Protein AF-A0A4Q7FF65-F1 (afdb_monomer)

Sequence (73 aa):
MLLLTSFALGGEANAADWTCSAKNMITGNYDGGATAYIHLSPYDRGNNYPVTKKGKTVTGRTSNGTPFVCKSN

Radius of gyration: 14.19 Å; Cα contacts (8 Å, |Δi|>4): 129; chains: 1; bounding box: 25×47×30 Å

pLDDT: mean 81.51, std 19.16, range [36.81, 96.19]

Foldseek 3Di:
DDDPDDDDPDDPPPLDFKDKDWVQWPDKADVPDQWIWTDHPPDPGTDTFGWDDDPQKIWTADPVGIIMIMGGD

Solvent-accessible surface area (backbone atoms only — not comparable to full-atom values): 4461 Å² total; per-residue (Å²): 144,79,83,87,75,77,81,78,90,66,89,75,68,65,29,84,58,40,53,57,50,44,80,59,51,77,51,53,38,39,77,82,67,67,44,31,40,45,22,38,64,92,52,94,63,58,49,76,29,61,50,50,78,57,89,60,36,31,36,36,50,45,99,88,66,53,56,34,41,33,34,52,115

Structure (mmCIF, N/CA/C/O backbone):
data_AF-A0A4Q7FF65-F1
#
_entry.id   AF-A0A4Q7FF65-F1
#
loop_
_atom_site.group_PDB
_atom_site.id
_atom_site.type_symbol
_atom_site.label_atom_id
_atom_site.label_alt_id
_atom_site.label_comp_id
_atom_site.label_asym_id
_atom_site.label_entity_id
_atom_site.label_seq_id
_atom_site.pdbx_PDB_ins_code
_atom_site.Cartn_x
_atom_site.Cartn_y
_atom_site.Cartn_z
_atom_site.occupancy
_atom_site.B_iso_or_equiv
_atom_site.auth_seq_id
_atom_site.auth_comp_id
_atom_site.auth_asym_id
_atom_site.auth_atom_id
_at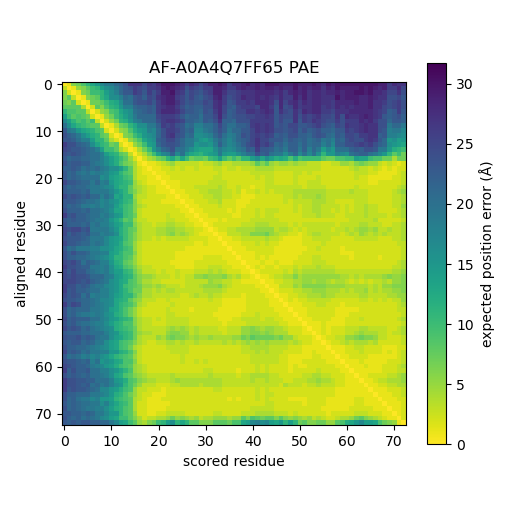om_site.pdbx_PDB_model_num
ATOM 1 N N . MET A 1 1 ? -5.067 40.774 -18.326 1.00 45.88 1 MET A N 1
ATOM 2 C CA . MET A 1 1 ? -4.380 40.092 -17.212 1.00 45.88 1 MET A CA 1
ATOM 3 C C . MET A 1 1 ? -5.371 39.159 -16.536 1.00 45.88 1 MET A C 1
ATOM 5 O O . MET A 1 1 ? -6.196 39.636 -15.778 1.00 45.88 1 MET A O 1
ATOM 9 N N . LEU A 1 2 ? -5.337 37.874 -16.890 1.00 41.34 2 LEU A N 1
ATOM 10 C CA . LEU A 1 2 ? -5.479 36.725 -15.986 1.00 41.34 2 LEU A CA 1
ATOM 11 C C . LEU A 1 2 ? -5.155 35.480 -16.830 1.00 41.34 2 LEU A C 1
ATOM 13 O O . LEU A 1 2 ? -5.816 35.230 -17.835 1.00 41.34 2 LEU A O 1
ATOM 17 N N . LEU A 1 3 ? -4.062 34.789 -16.498 1.00 40.56 3 LEU A N 1
ATOM 18 C CA . LEU A 1 3 ? -3.610 33.592 -17.206 1.00 40.56 3 LEU A CA 1
ATOM 19 C C . LEU A 1 3 ? -4.613 32.451 -16.993 1.00 40.56 3 LEU A C 1
ATOM 21 O O . LEU A 1 3 ? -4.953 32.145 -15.852 1.00 40.56 3 LEU A O 1
ATOM 25 N N . LEU A 1 4 ? -5.017 31.783 -18.078 1.00 44.12 4 LEU A N 1
ATOM 26 C CA . LEU A 1 4 ? -5.588 30.442 -17.999 1.00 44.12 4 LEU A CA 1
ATOM 27 C C . LEU A 1 4 ? -4.481 29.485 -17.546 1.00 44.12 4 LEU A C 1
ATOM 29 O O . LEU A 1 4 ? -3.643 29.065 -18.342 1.00 44.12 4 LEU A O 1
ATOM 33 N N . THR A 1 5 ? -4.447 29.165 -16.257 1.00 57.53 5 THR A N 1
ATOM 34 C CA . THR A 1 5 ? -3.635 28.064 -15.740 1.00 57.53 5 THR A CA 1
ATOM 35 C C . THR A 1 5 ? -4.266 26.745 -16.164 1.00 57.53 5 THR A C 1
ATOM 37 O O . THR A 1 5 ? -5.351 26.382 -15.715 1.00 57.53 5 THR A O 1
ATOM 40 N N . SER A 1 6 ? -3.570 26.064 -17.068 1.00 49.81 6 SER A N 1
ATOM 41 C CA . SER A 1 6 ? -3.835 24.724 -17.572 1.00 49.81 6 SER A CA 1
ATOM 42 C C . SER A 1 6 ? -4.190 23.752 -16.442 1.00 49.81 6 SER A C 1
ATOM 44 O O . SER A 1 6 ? -3.392 23.537 -15.530 1.00 49.81 6 SER A O 1
ATOM 46 N N . PHE A 1 7 ? -5.377 23.145 -16.522 1.00 49.97 7 PHE A N 1
ATOM 47 C CA . PHE A 1 7 ? -5.750 21.998 -15.699 1.00 49.97 7 PHE A CA 1
ATOM 48 C C . PHE A 1 7 ? -4.796 20.845 -16.017 1.00 49.97 7 PHE A C 1
ATOM 50 O O . PHE A 1 7 ? -4.732 20.3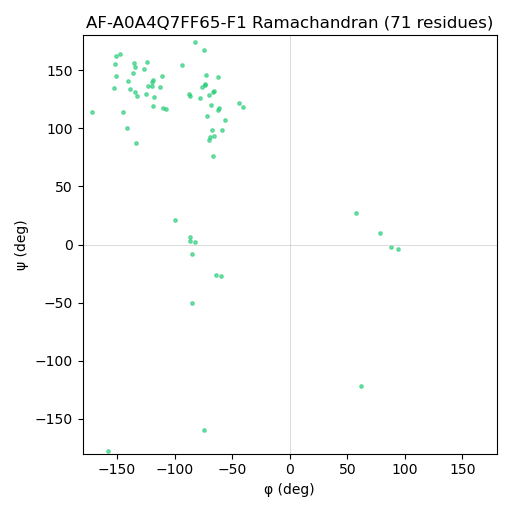67 -17.152 1.00 49.97 7 PHE A O 1
ATOM 57 N N . ALA A 1 8 ? -4.016 20.438 -15.019 1.00 47.22 8 ALA A N 1
ATOM 58 C CA . ALA A 1 8 ? -3.133 19.293 -15.117 1.00 47.22 8 ALA A CA 1
ATOM 59 C C . ALA A 1 8 ? -3.962 18.027 -15.375 1.00 47.22 8 ALA A C 1
ATOM 61 O O . ALA A 1 8 ? -4.788 17.622 -14.560 1.00 47.22 8 ALA A O 1
ATOM 62 N N . LEU A 1 9 ? -3.715 17.403 -16.526 1.00 50.91 9 LEU A N 1
ATOM 63 C CA . LEU A 1 9 ? -4.079 16.025 -16.824 1.00 50.91 9 LEU A CA 1
ATOM 64 C C . LEU A 1 9 ? -3.274 15.103 -15.899 1.00 50.91 9 LEU A C 1
ATOM 66 O O . LEU A 1 9 ? -2.142 14.735 -16.199 1.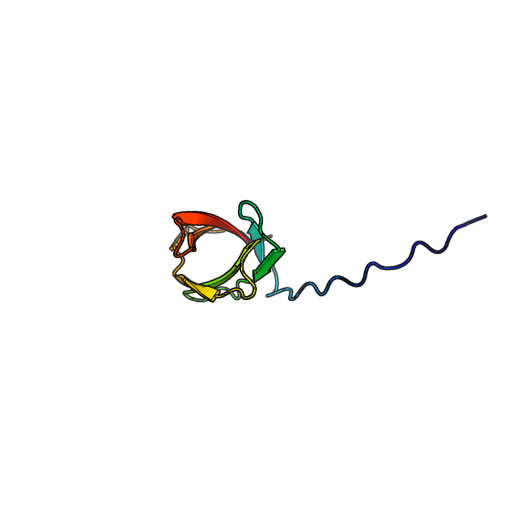00 50.91 9 LEU A O 1
ATOM 70 N N . GLY A 1 10 ? -3.861 14.743 -14.765 1.00 39.44 10 GLY A N 1
ATOM 71 C CA . GLY A 1 10 ? -3.406 13.659 -13.907 1.00 39.44 10 GLY A CA 1
ATOM 72 C C . GLY A 1 10 ? -4.646 12.955 -13.397 1.00 39.44 10 GLY A C 1
ATOM 73 O O . GLY A 1 10 ? -5.324 13.485 -12.529 1.00 39.44 10 GLY A O 1
ATOM 74 N N . GLY A 1 11 ? -4.997 11.821 -14.005 1.00 36.81 11 GLY A N 1
ATOM 75 C CA . GLY A 1 11 ? -6.184 11.056 -13.646 1.00 36.81 11 GLY A CA 1
ATOM 76 C C . GLY A 1 11 ? -6.132 10.635 -12.184 1.00 36.81 11 GLY A C 1
ATOM 77 O O . GLY A 1 11 ? -5.493 9.644 -11.837 1.00 36.81 11 GLY A O 1
ATOM 78 N N . GLU A 1 12 ? -6.823 11.384 -11.338 1.00 44.16 12 GLU A N 1
ATOM 79 C CA . GLU A 1 12 ? -7.211 10.938 -10.017 1.00 44.16 12 GLU A CA 1
ATOM 80 C C . GLU A 1 12 ? -8.271 9.857 -10.236 1.00 44.16 12 GLU A C 1
ATOM 82 O O . GLU A 1 12 ? -9.463 10.130 -10.392 1.00 44.16 12 GLU A O 1
ATOM 87 N N . ALA A 1 13 ? -7.837 8.599 -10.306 1.00 41.31 13 ALA A N 1
ATOM 88 C CA . ALA A 1 13 ? -8.728 7.485 -10.028 1.00 41.31 13 ALA A CA 1
ATOM 89 C C . ALA A 1 13 ? -9.085 7.584 -8.538 1.00 41.31 13 ALA A C 1
ATOM 91 O O . ALA A 1 13 ? -8.499 6.913 -7.699 1.00 41.31 13 ALA A O 1
ATOM 92 N N . ASN A 1 14 ? -9.980 8.518 -8.213 1.00 44.28 14 ASN A N 1
ATOM 93 C CA . ASN A 1 14 ? -10.547 8.708 -6.894 1.00 44.28 14 ASN A CA 1
ATOM 94 C C . ASN A 1 14 ? -11.470 7.517 -6.636 1.00 44.28 14 ASN A C 1
ATOM 96 O O . ASN A 1 14 ? -12.662 7.563 -6.944 1.00 44.28 14 ASN A O 1
ATOM 100 N N . ALA A 1 15 ? -10.940 6.438 -6.063 1.00 52.31 15 ALA A N 1
ATOM 101 C CA . ALA A 1 15 ? -11.766 5.670 -5.150 1.00 52.31 15 ALA A CA 1
ATOM 102 C C . ALA A 1 15 ? -12.230 6.645 -4.064 1.00 52.31 15 ALA A C 1
ATOM 104 O O . ALA A 1 15 ? -11.415 7.134 -3.280 1.00 52.31 15 ALA A O 1
ATOM 105 N N . ALA A 1 16 ? -13.512 7.003 -4.132 1.00 57.22 16 ALA A N 1
ATOM 106 C CA . ALA A 1 16 ? -14.132 8.060 -3.350 1.00 57.22 16 ALA A CA 1
ATOM 107 C C . ALA A 1 16 ? -13.614 8.056 -1.899 1.00 57.22 16 ALA A C 1
ATOM 109 O O . ALA A 1 16 ? -13.728 7.063 -1.180 1.00 57.22 16 ALA A O 1
ATOM 110 N N . ASP A 1 17 ? -12.980 9.169 -1.529 1.00 76.94 17 ASP A N 1
ATOM 111 C CA . ASP A 1 17 ? -12.498 9.520 -0.193 1.00 76.94 17 ASP A CA 1
ATOM 112 C C . ASP A 1 17 ? -11.195 8.890 0.325 1.00 76.94 17 ASP A C 1
ATOM 114 O O . ASP A 1 17 ? -10.895 9.125 1.489 1.00 76.94 17 ASP A O 1
ATOM 118 N N . TRP A 1 18 ? -10.369 8.171 -0.453 1.00 84.44 18 TRP A N 1
ATOM 119 C CA . TRP A 1 18 ? -9.083 7.641 0.057 1.00 84.44 18 TRP A CA 1
ATOM 120 C C . TRP A 1 18 ? -7.836 8.170 -0.662 1.00 84.44 18 TRP A C 1
ATOM 122 O O . TRP A 1 18 ? -7.665 7.994 -1.863 1.00 84.44 18 TRP A O 1
ATOM 132 N N . THR A 1 19 ? -6.882 8.699 0.110 1.00 89.75 19 THR A N 1
ATOM 133 C CA . THR A 1 19 ? -5.574 9.158 -0.384 1.00 89.75 19 THR A CA 1
ATOM 134 C C . THR A 1 19 ? -4.467 8.208 0.053 1.00 89.75 19 THR A C 1
ATOM 136 O O . THR A 1 19 ? -4.194 8.075 1.250 1.00 89.75 19 THR A O 1
ATOM 139 N N . CYS A 1 20 ? -3.799 7.567 -0.909 1.00 90.31 20 CYS A N 1
ATOM 140 C CA . CYS A 1 20 ? -2.656 6.682 -0.671 1.00 90.31 20 CYS A CA 1
ATOM 141 C C . CYS A 1 20 ? -1.308 7.413 -0.776 1.00 90.31 20 CYS A C 1
ATOM 143 O O . CYS A 1 20 ? -1.169 8.435 -1.442 1.00 90.31 20 CYS A O 1
ATOM 145 N N . SER A 1 21 ? -0.285 6.900 -0.096 1.00 91.44 21 SER A N 1
ATOM 146 C CA . SER A 1 21 ? 1.075 7.441 -0.098 1.00 91.44 21 SER A CA 1
ATOM 147 C C . SER A 1 21 ? 2.098 6.339 0.171 1.00 91.44 21 SER A C 1
ATOM 149 O O . SER A 1 21 ? 1.939 5.542 1.099 1.00 91.44 21 SER A O 1
ATOM 151 N N . ALA A 1 22 ? 3.176 6.315 -0.613 1.00 93.50 22 ALA A N 1
ATOM 152 C CA . ALA A 1 22 ? 4.324 5.427 -0.436 1.00 93.50 22 ALA A CA 1
ATOM 153 C C . ALA A 1 22 ? 5.599 6.097 -0.974 1.00 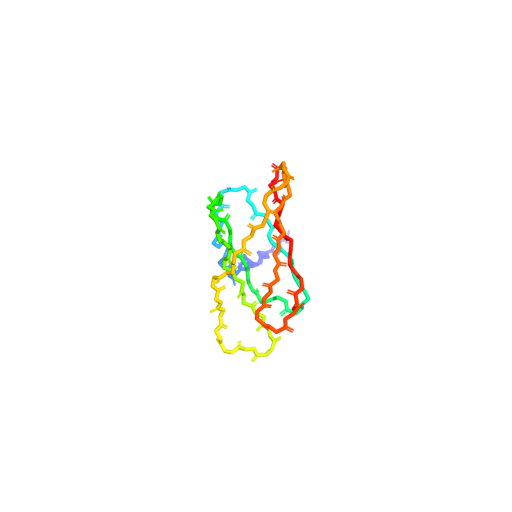93.50 22 ALA A C 1
ATOM 155 O O . ALA A 1 22 ? 5.532 7.047 -1.759 1.00 93.50 22 ALA A O 1
ATOM 156 N N . LYS A 1 23 ? 6.777 5.600 -0.583 1.00 91.75 23 LYS A N 1
ATOM 157 C CA . LYS A 1 23 ? 8.044 6.099 -1.141 1.00 91.75 23 LYS A CA 1
ATOM 158 C C . LYS A 1 23 ? 8.128 5.755 -2.632 1.00 91.75 23 LYS A C 1
ATOM 160 O O . LYS A 1 23 ? 7.915 4.603 -2.994 1.00 91.75 23 LYS A O 1
ATOM 165 N N . ASN A 1 24 ? 8.487 6.735 -3.466 1.00 91.88 24 ASN A N 1
ATOM 166 C CA . ASN A 1 24 ? 8.572 6.603 -4.929 1.00 91.88 24 ASN A CA 1
ATOM 167 C C . ASN A 1 24 ? 7.254 6.151 -5.587 1.00 91.88 24 ASN A C 1
ATOM 169 O O . ASN A 1 24 ? 7.278 5.501 -6.631 1.00 91.88 24 ASN A O 1
ATOM 173 N N . MET A 1 25 ? 6.106 6.451 -4.974 1.00 89.75 25 MET A N 1
ATOM 174 C CA . MET A 1 25 ? 4.807 6.103 -5.542 1.00 89.75 25 MET A CA 1
ATOM 175 C C . MET A 1 25 ? 4.512 6.960 -6.770 1.00 89.75 25 MET A C 1
ATOM 177 O O . MET A 1 25 ? 4.601 8.182 -6.709 1.00 89.75 25 MET A O 1
ATOM 181 N N . ILE A 1 26 ? 4.147 6.302 -7.865 1.00 92.31 26 ILE A N 1
ATOM 182 C CA . ILE A 1 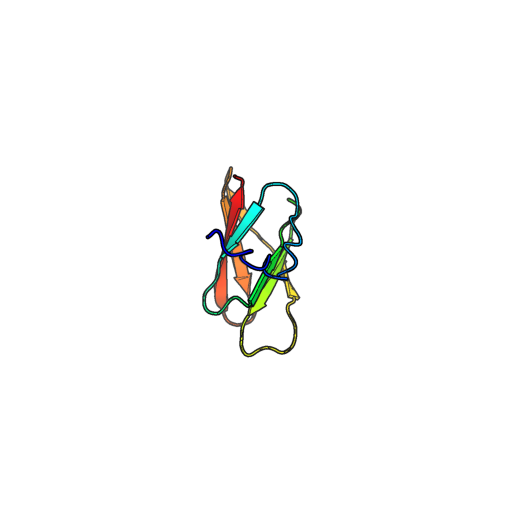26 ? 3.637 6.952 -9.073 1.00 92.31 26 ILE A CA 1
ATOM 183 C C . ILE A 1 26 ? 2.134 7.169 -8.907 1.00 92.31 26 ILE A C 1
ATOM 185 O O . ILE A 1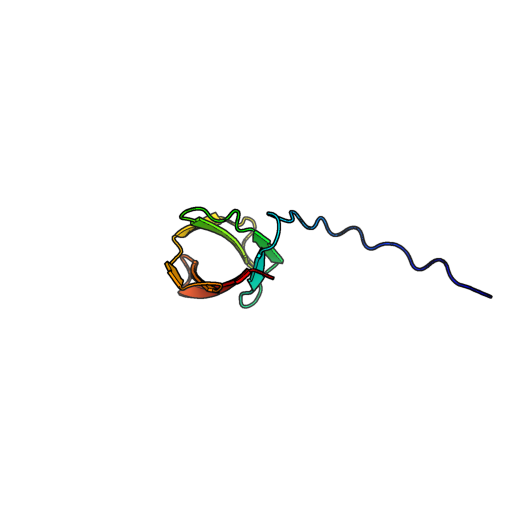 26 ? 1.636 8.274 -9.082 1.00 92.31 26 ILE A O 1
ATOM 189 N N . THR A 1 27 ? 1.414 6.110 -8.534 1.00 90.31 27 THR A N 1
ATOM 190 C CA . THR A 1 27 ? -0.025 6.158 -8.270 1.00 90.31 27 THR A CA 1
ATOM 191 C C . THR A 1 27 ? -0.421 5.086 -7.258 1.00 90.31 27 THR A C 1
ATOM 193 O O . THR A 1 27 ? 0.263 4.069 -7.100 1.00 90.31 27 THR A O 1
ATOM 196 N N . GLY A 1 28 ? -1.524 5.318 -6.558 1.00 90.50 28 GLY A N 1
ATOM 197 C CA . GLY A 1 28 ? -2.123 4.360 -5.647 1.00 90.50 28 GLY A CA 1
ATOM 198 C C . GLY A 1 28 ? -3.624 4.581 -5.570 1.00 90.50 28 GLY A C 1
ATOM 199 O O . GLY A 1 28 ? -4.080 5.717 -5.649 1.00 90.50 28 GLY A O 1
ATOM 200 N N . ASN A 1 29 ? -4.378 3.497 -5.426 1.00 90.62 29 ASN A N 1
ATOM 201 C CA . ASN A 1 29 ? -5.830 3.531 -5.339 1.00 90.62 29 ASN A CA 1
ATOM 202 C C . ASN A 1 29 ? -6.321 2.523 -4.301 1.00 90.62 29 ASN A C 1
ATOM 204 O O . ASN A 1 29 ? -5.804 1.407 -4.213 1.00 90.62 29 ASN A O 1
ATOM 208 N N . TYR A 1 30 ? -7.333 2.909 -3.534 1.00 89.88 30 TYR A N 1
ATOM 209 C CA . TYR A 1 30 ? -7.928 2.045 -2.528 1.00 89.88 30 TYR A CA 1
ATOM 210 C C . TYR A 1 30 ? -9.430 2.290 -2.417 1.00 89.88 30 TYR A C 1
ATOM 212 O O . TYR A 1 30 ? -9.859 3.345 -1.969 1.00 89.88 30 TYR A O 1
ATOM 220 N N . ASP A 1 31 ? -10.217 1.285 -2.787 1.00 88.06 31 ASP A N 1
ATOM 221 C CA . ASP A 1 31 ? -11.685 1.311 -2.838 1.00 88.06 31 ASP A CA 1
ATOM 222 C C . ASP A 1 31 ? -12.382 0.951 -1.515 1.00 88.06 31 ASP A C 1
ATOM 224 O O . ASP A 1 31 ? -13.607 0.900 -1.452 1.00 88.06 31 ASP A O 1
ATOM 228 N N . GLY A 1 32 ? -11.627 0.718 -0.436 1.00 86.81 32 GLY A N 1
ATOM 229 C CA . GLY A 1 32 ? -12.194 0.296 0.848 1.00 86.81 32 GLY A CA 1
ATOM 230 C C . GLY A 1 32 ? -12.220 -1.220 1.069 1.00 86.81 32 GLY A C 1
ATOM 231 O O . GLY A 1 32 ? -12.608 -1.645 2.162 1.00 86.81 32 GLY A O 1
ATOM 232 N N . GLY A 1 33 ? -11.804 -2.010 0.074 1.00 89.06 33 GLY A N 1
ATOM 233 C CA . GLY A 1 33 ? -11.717 -3.467 0.130 1.00 89.06 33 GLY A CA 1
ATOM 234 C C . GLY A 1 33 ? -10.544 -4.028 0.947 1.00 89.06 33 GLY A C 1
ATOM 235 O O . GLY A 1 33 ? -9.959 -3.378 1.810 1.00 89.06 33 GLY A O 1
ATOM 236 N N . ALA A 1 34 ? -10.191 -5.290 0.686 1.00 92.44 34 ALA A N 1
ATOM 237 C CA . ALA A 1 34 ? -9.105 -5.990 1.387 1.00 92.44 34 ALA A CA 1
ATOM 238 C C . ALA A 1 34 ? -7.706 -5.726 0.793 1.00 92.44 34 ALA A C 1
ATOM 240 O O . ALA A 1 34 ? -6.693 -6.129 1.372 1.00 92.44 34 ALA A O 1
ATOM 241 N N . THR A 1 35 ? -7.640 -5.057 -0.359 1.00 94.44 35 THR A N 1
ATOM 242 C CA . THR A 1 35 ? -6.402 -4.760 -1.084 1.00 94.44 35 THR A CA 1
ATOM 243 C C . THR A 1 35 ? -6.370 -3.315 -1.556 1.00 94.44 35 THR A C 1
ATOM 245 O O . THR A 1 35 ? -7.416 -2.740 -1.828 1.00 94.44 35 THR A O 1
ATOM 248 N N . ALA A 1 36 ? -5.172 -2.756 -1.710 1.00 93.81 36 ALA A N 1
ATOM 249 C CA . ALA A 1 36 ? -4.944 -1.475 -2.374 1.00 93.81 36 ALA A CA 1
ATOM 250 C C . ALA A 1 36 ? -4.031 -1.667 -3.587 1.00 93.81 36 ALA A C 1
ATOM 252 O O . ALA A 1 36 ? -3.039 -2.400 -3.512 1.00 93.81 36 ALA A O 1
ATOM 253 N N . TYR A 1 37 ? -4.338 -0.976 -4.679 1.00 94.31 37 TYR A N 1
ATOM 254 C CA . TYR A 1 37 ? -3.461 -0.891 -5.838 1.00 94.31 37 TYR A CA 1
ATOM 255 C C . TYR A 1 37 ? -2.333 0.099 -5.551 1.00 94.31 37 TYR A C 1
ATOM 257 O O . TYR A 1 37 ? -2.602 1.247 -5.203 1.00 94.31 37 TYR A O 1
ATOM 265 N N . ILE A 1 38 ? -1.078 -0.319 -5.721 1.00 95.19 38 ILE A N 1
ATOM 266 C CA . ILE A 1 38 ? 0.102 0.535 -5.541 1.00 95.19 38 ILE A CA 1
ATOM 267 C C . ILE A 1 38 ? 1.053 0.353 -6.725 1.00 95.19 38 ILE A C 1
ATOM 269 O O . ILE A 1 38 ? 1.469 -0.765 -7.043 1.00 95.19 38 ILE A O 1
ATOM 273 N N . HIS A 1 39 ? 1.451 1.464 -7.343 1.00 94.31 39 HIS A N 1
ATOM 274 C CA . HIS A 1 39 ? 2.459 1.520 -8.398 1.00 94.31 39 HIS A CA 1
ATOM 275 C C . HIS A 1 39 ? 3.639 2.377 -7.947 1.00 94.31 39 HIS A C 1
ATOM 277 O O . HIS A 1 39 ? 3.484 3.563 -7.654 1.00 94.31 39 HIS A O 1
ATOM 283 N N . LEU A 1 40 ? 4.823 1.769 -7.876 1.00 92.56 40 LEU A N 1
ATOM 284 C CA . LEU A 1 40 ? 6.061 2.429 -7.465 1.00 92.56 40 LEU A CA 1
ATOM 285 C C . LEU A 1 40 ? 7.018 2.560 -8.652 1.00 92.56 40 LEU A C 1
ATOM 287 O O . LEU A 1 40 ? 7.139 1.637 -9.452 1.00 92.56 40 LEU A O 1
ATOM 291 N N . SER A 1 41 ? 7.775 3.650 -8.705 1.00 90.12 41 SER A N 1
ATOM 292 C CA . SER A 1 41 ? 8.982 3.742 -9.528 1.00 90.12 41 SER A CA 1
ATOM 293 C C . SER A 1 41 ? 10.107 2.908 -8.891 1.00 90.12 41 SER A C 1
ATOM 295 O O . SER A 1 41 ? 10.259 2.950 -7.661 1.00 90.12 41 SER A O 1
ATOM 297 N N . PRO A 1 42 ? 10.898 2.141 -9.668 1.00 91.12 42 PRO A N 1
ATOM 298 C CA . PRO A 1 42 ? 10.997 2.124 -11.135 1.00 91.12 42 PRO A CA 1
ATOM 299 C C . PRO A 1 42 ? 10.213 0.987 -11.820 1.00 91.12 42 PRO A C 1
ATOM 301 O O . PRO A 1 42 ? 10.560 0.588 -12.925 1.00 91.12 42 PRO A O 1
ATOM 304 N N . TYR A 1 43 ? 9.208 0.399 -11.170 1.00 88.81 43 TYR A N 1
ATOM 305 C CA . TYR A 1 43 ? 8.496 -0.741 -11.749 1.00 88.81 43 TYR A CA 1
ATOM 306 C C . TYR A 1 43 ? 7.574 -0.287 -12.881 1.00 88.81 43 TYR A C 1
ATOM 308 O O . TYR A 1 43 ? 6.844 0.690 -12.734 1.00 88.81 43 TYR A O 1
ATOM 316 N N . ASP A 1 44 ? 7.542 -1.033 -13.985 1.00 89.81 44 ASP A N 1
ATOM 317 C CA . ASP A 1 44 ? 6.693 -0.706 -15.141 1.00 89.81 44 ASP A CA 1
ATOM 318 C C . ASP A 1 44 ? 5.192 -0.772 -14.827 1.00 89.81 44 ASP A C 1
ATOM 320 O O . ASP A 1 44 ? 4.380 -0.119 -15.479 1.00 89.81 44 ASP A O 1
ATOM 324 N N . ARG A 1 45 ? 4.802 -1.579 -13.831 1.00 88.94 45 ARG A N 1
ATOM 325 C CA . ARG A 1 45 ? 3.402 -1.821 -13.459 1.00 88.94 45 ARG A CA 1
ATOM 326 C C . ARG A 1 45 ? 3.218 -1.787 -11.946 1.00 88.94 45 ARG A C 1
ATOM 328 O O . ARG A 1 45 ? 4.105 -2.193 -11.194 1.00 88.94 45 ARG A O 1
ATOM 335 N N . GLY A 1 46 ? 2.044 -1.339 -11.506 1.00 91.06 46 GLY A N 1
ATOM 336 C CA . GLY A 1 46 ? 1.593 -1.515 -10.129 1.00 91.06 46 GLY A CA 1
ATOM 337 C C . GLY A 1 46 ? 0.973 -2.886 -9.887 1.00 91.06 46 GLY A C 1
ATOM 338 O O . GLY A 1 46 ? 0.796 -3.684 -10.808 1.00 91.06 46 GLY A O 1
ATOM 339 N N . ASN A 1 47 ? 0.648 -3.162 -8.628 1.00 95.25 47 ASN A N 1
ATOM 340 C CA . ASN A 1 47 ? -0.034 -4.390 -8.232 1.00 95.25 47 ASN A CA 1
ATOM 341 C C . ASN A 1 47 ? -0.961 -4.140 -7.035 1.00 95.25 47 ASN A C 1
ATOM 343 O O . ASN A 1 47 ? -0.838 -3.124 -6.350 1.00 95.25 47 ASN A O 1
ATOM 347 N N . ASN A 1 48 ? -1.876 -5.074 -6.786 1.00 94.75 48 ASN A N 1
ATOM 348 C CA . ASN A 1 48 ? -2.748 -5.063 -5.620 1.00 94.75 48 ASN A CA 1
ATOM 349 C C . ASN A 1 48 ? -2.055 -5.748 -4.445 1.00 94.75 48 ASN A C 1
ATOM 351 O O . ASN A 1 48 ? -1.592 -6.883 -4.556 1.00 94.75 48 ASN A O 1
ATOM 355 N N . TYR A 1 49 ? -2.009 -5.059 -3.311 1.00 94.81 49 TYR A N 1
ATOM 356 C CA . TYR A 1 49 ? -1.380 -5.550 -2.093 1.00 94.81 49 TYR A CA 1
ATOM 357 C C . TYR A 1 49 ? -2.403 -5.650 -0.967 1.00 94.81 49 TYR A C 1
ATOM 359 O O . TYR A 1 49 ? -3.253 -4.763 -0.850 1.00 94.81 49 TYR A O 1
ATOM 367 N N . PRO A 1 50 ? -2.326 -6.694 -0.124 1.00 95.94 50 PRO A N 1
ATOM 368 C CA . PRO A 1 50 ? -3.190 -6.812 1.039 1.00 95.94 50 PRO A CA 1
ATOM 369 C C . PRO A 1 50 ? -2.940 -5.651 1.997 1.00 95.94 50 PRO A C 1
ATOM 371 O O . PRO A 1 50 ? -1.805 -5.195 2.177 1.00 95.94 50 PRO A O 1
ATOM 374 N N . VAL A 1 51 ? -4.012 -5.189 2.629 1.00 95.88 51 VAL A N 1
ATOM 375 C CA . VAL A 1 51 ? -3.953 -4.076 3.570 1.00 95.88 51 VAL A CA 1
ATOM 376 C C . VAL A 1 51 ? -4.511 -4.444 4.932 1.00 95.88 51 VAL A C 1
ATOM 378 O O . VAL A 1 51 ? -5.323 -5.349 5.093 1.00 95.88 51 VAL A O 1
ATOM 381 N N . THR A 1 52 ? -4.074 -3.703 5.940 1.00 95.94 52 THR A N 1
ATOM 382 C CA . THR A 1 52 ? -4.619 -3.729 7.291 1.00 95.94 52 THR A CA 1
ATOM 383 C C . THR A 1 52 ? -5.340 -2.414 7.543 1.00 95.94 52 THR A C 1
ATOM 385 O O . THR A 1 52 ? -4.722 -1.348 7.549 1.00 95.94 52 THR A O 1
ATOM 388 N N . LYS A 1 53 ? -6.651 -2.482 7.777 1.00 91.50 53 LYS A N 1
ATOM 389 C CA . LYS A 1 53 ? -7.475 -1.317 8.113 1.00 91.50 53 LYS A CA 1
ATOM 390 C C . LYS A 1 53 ? -7.467 -1.070 9.621 1.00 91.50 53 LYS A C 1
ATOM 392 O O . LYS A 1 53 ? -7.730 -1.972 10.411 1.00 91.50 53 LYS A O 1
ATOM 397 N N . LYS A 1 54 ? -7.188 0.170 10.01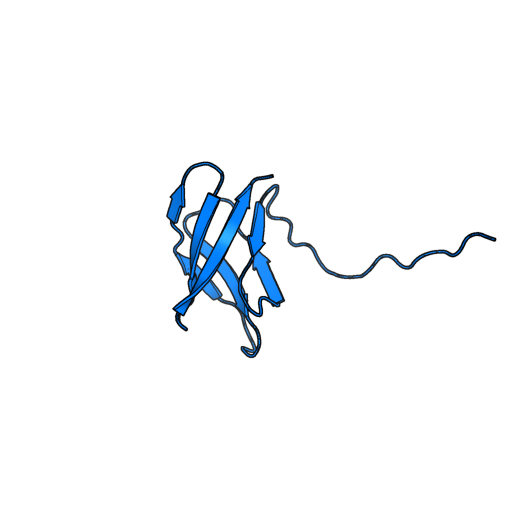6 1.00 90.75 54 LYS A N 1
ATOM 398 C CA . LYS A 1 54 ? -7.223 0.676 11.394 1.00 90.75 54 LYS A CA 1
ATOM 399 C C . LYS A 1 54 ? -7.962 2.014 11.410 1.00 90.75 54 LYS A C 1
ATOM 401 O O . LYS A 1 54 ? -7.369 3.083 11.266 1.00 90.75 54 LYS A O 1
ATOM 406 N N . GLY A 1 55 ? -9.286 1.946 11.547 1.00 88.31 55 GLY A N 1
ATOM 407 C CA . GLY A 1 55 ? -10.155 3.122 11.480 1.00 88.31 55 GLY A CA 1
ATOM 408 C C . GLY A 1 55 ? -10.070 3.813 10.115 1.00 88.31 55 GLY A C 1
ATOM 409 O O . GLY A 1 55 ? -10.311 3.183 9.086 1.00 88.31 55 GLY A O 1
ATOM 410 N N . LYS A 1 56 ? -9.697 5.099 10.122 1.00 89.56 56 LYS A N 1
ATOM 411 C CA . LYS A 1 56 ? -9.510 5.948 8.929 1.00 89.56 56 LYS A CA 1
ATOM 412 C C . LYS A 1 56 ? -8.147 5.790 8.246 1.00 89.56 56 LYS A C 1
ATOM 414 O O . LYS A 1 56 ? -7.828 6.517 7.313 1.00 89.56 56 LYS A O 1
ATOM 419 N N . THR A 1 57 ? -7.301 4.890 8.743 1.00 91.94 57 THR A N 1
ATOM 420 C CA . THR A 1 57 ? -5.976 4.623 8.178 1.00 91.94 57 THR A CA 1
ATOM 421 C C . THR A 1 57 ? -5.891 3.174 7.738 1.00 91.94 57 THR A C 1
ATOM 423 O O . THR A 1 57 ? -6.308 2.263 8.446 1.00 91.94 57 THR A O 1
ATOM 426 N N . VAL A 1 58 ? -5.326 2.960 6.566 1.00 93.56 58 VAL A N 1
ATOM 427 C CA . VAL A 1 58 ? -5.117 1.663 5.944 1.00 93.56 58 VAL A CA 1
ATOM 428 C C . VAL A 1 58 ? -3.641 1.569 5.625 1.00 93.56 58 VAL A C 1
ATOM 430 O O . VAL A 1 58 ? -3.067 2.497 5.068 1.00 93.56 58 VAL A O 1
ATOM 433 N N . THR A 1 59 ? -2.993 0.485 6.020 1.00 95.69 59 THR A N 1
ATOM 434 C CA . THR A 1 59 ? -1.559 0.307 5.791 1.00 95.69 59 THR A CA 1
ATOM 435 C C . THR A 1 59 ? -1.292 -1.005 5.092 1.00 95.69 59 THR A C 1
ATOM 437 O O . THR A 1 59 ? -2.023 -1.977 5.261 1.00 95.69 59 THR A O 1
ATOM 440 N N . GLY A 1 60 ? -0.220 -1.051 4.320 1.00 95.88 60 GLY A N 1
ATOM 441 C CA . GLY A 1 60 ? 0.236 -2.279 3.697 1.00 95.88 60 GLY A CA 1
ATOM 442 C C . GLY A 1 60 ? 1.709 -2.200 3.348 1.00 95.88 60 GLY A C 1
ATOM 443 O O . GLY A 1 60 ? 2.404 -1.224 3.653 1.00 95.88 60 GLY A O 1
ATOM 444 N N . ARG A 1 61 ? 2.197 -3.267 2.726 1.00 96.19 61 ARG A N 1
ATOM 445 C CA . ARG A 1 61 ? 3.574 -3.372 2.261 1.00 96.19 61 ARG A CA 1
ATOM 446 C C . ARG A 1 61 ? 3.578 -4.031 0.891 1.00 96.19 61 ARG A C 1
ATOM 448 O O . ARG A 1 61 ? 2.895 -5.028 0.682 1.00 96.19 61 ARG A O 1
ATOM 455 N N . THR A 1 62 ? 4.327 -3.454 -0.036 1.00 93.81 62 THR A N 1
ATOM 456 C CA . THR A 1 62 ? 4.521 -4.018 -1.373 1.00 93.81 62 THR A CA 1
ATOM 457 C C . THR A 1 62 ? 5.466 -5.224 -1.330 1.00 93.81 62 THR A C 1
ATOM 459 O O . THR A 1 62 ? 6.180 -5.434 -0.346 1.00 93.81 62 THR A O 1
ATOM 462 N N . SER A 1 63 ? 5.545 -5.997 -2.419 1.00 90.56 63 SER A N 1
ATOM 463 C CA . SER A 1 63 ? 6.428 -7.176 -2.503 1.00 90.56 63 SER A CA 1
ATOM 464 C C . SER A 1 63 ? 7.912 -6.849 -2.303 1.00 90.56 63 SER A C 1
ATOM 466 O O . SER A 1 63 ? 8.665 -7.696 -1.840 1.00 90.56 63 SER A O 1
ATOM 468 N N . ASN A 1 64 ? 8.339 -5.620 -2.616 1.00 89.69 64 ASN A N 1
ATOM 469 C CA . ASN A 1 64 ? 9.716 -5.161 -2.396 1.00 89.69 64 ASN A CA 1
ATOM 470 C C . ASN A 1 64 ? 9.961 -4.594 -0.982 1.00 89.69 64 ASN A C 1
ATOM 472 O O . ASN A 1 64 ? 11.016 -4.023 -0.721 1.00 89.69 64 ASN A O 1
ATOM 476 N N . GLY A 1 65 ? 8.983 -4.697 -0.080 1.00 93.06 65 GLY A N 1
ATOM 477 C CA . GLY A 1 65 ? 9.106 -4.250 1.304 1.00 93.06 65 GLY A CA 1
ATOM 478 C C . GLY A 1 65 ? 8.752 -2.781 1.558 1.00 93.06 65 GLY A C 1
ATOM 479 O O . GLY A 1 65 ? 8.756 -2.362 2.721 1.00 93.06 65 GLY A O 1
ATOM 480 N N . THR A 1 66 ? 8.402 -2.009 0.524 1.00 93.69 66 THR A N 1
ATOM 481 C CA . THR A 1 66 ? 8.036 -0.592 0.671 1.00 93.69 66 THR A CA 1
ATOM 482 C C . THR A 1 66 ? 6.700 -0.468 1.410 1.00 93.69 66 THR A C 1
ATOM 484 O O . THR A 1 66 ? 5.690 -1.005 0.948 1.00 93.69 66 THR A O 1
ATOM 487 N N . PRO A 1 67 ? 6.657 0.213 2.568 1.00 95.88 67 PRO A N 1
ATOM 488 C CA . PRO A 1 67 ? 5.404 0.465 3.258 1.00 95.88 67 PRO A CA 1
ATOM 489 C C . PRO A 1 67 ? 4.593 1.530 2.515 1.00 95.88 67 PRO A C 1
ATOM 491 O O . PRO A 1 67 ? 5.150 2.485 1.968 1.00 95.88 67 PRO A O 1
ATOM 494 N N . PHE A 1 68 ? 3.274 1.389 2.553 1.00 94.00 68 PHE A N 1
ATOM 495 C CA . PHE A 1 68 ? 2.344 2.391 2.052 1.00 94.00 68 PHE A CA 1
ATOM 496 C C . PHE A 1 68 ? 1.199 2.608 3.040 1.00 94.00 68 PHE A C 1
ATOM 498 O O . PHE A 1 68 ? 0.881 1.738 3.860 1.00 94.00 68 PHE A O 1
ATOM 505 N N . VAL A 1 69 ? 0.591 3.788 2.966 1.00 94.81 69 VAL A N 1
ATOM 506 C CA . VAL A 1 69 ? -0.517 4.203 3.826 1.00 94.81 69 VAL A CA 1
ATOM 507 C C . VAL A 1 69 ? -1.593 4.852 2.970 1.00 94.81 69 VAL A C 1
ATOM 509 O O . VAL A 1 69 ? -1.285 5.751 2.200 1.00 94.81 69 VAL A O 1
ATOM 512 N N . CYS A 1 70 ? -2.842 4.436 3.139 1.00 92.00 70 CYS A N 1
ATOM 513 C CA . CYS A 1 70 ? -4.023 5.093 2.598 1.00 92.00 70 CYS A CA 1
ATOM 514 C C . CYS A 1 70 ? -4.854 5.677 3.741 1.00 92.00 70 CYS A C 1
ATOM 516 O O . CYS A 1 70 ? -5.045 5.033 4.774 1.00 92.00 70 CYS A O 1
ATOM 518 N N . LYS A 1 71 ? -5.325 6.911 3.591 1.00 91.50 71 LYS A N 1
ATOM 519 C CA . LYS A 1 71 ? -6.139 7.604 4.594 1.00 91.50 71 LYS A CA 1
ATOM 520 C C . LYS A 1 71 ? -7.457 8.026 3.984 1.00 91.50 71 LYS A C 1
ATOM 522 O O . LYS A 1 71 ? -7.446 8.544 2.873 1.00 91.50 71 LYS A O 1
ATOM 527 N N . SER A 1 72 ? -8.548 7.823 4.715 1.00 86.38 72 SER A N 1
ATOM 528 C CA . SER A 1 72 ? -9.824 8.394 4.310 1.00 86.38 72 SER A CA 1
ATOM 529 C C . SER A 1 72 ? -9.830 9.881 4.647 1.00 86.38 72 SER A C 1
ATOM 531 O O . SER A 1 72 ? -9.422 10.228 5.764 1.00 86.38 72 SER A O 1
ATOM 533 N N . ASN A 1 73 ? -10.297 10.723 3.731 1.00 71.50 73 ASN A N 1
ATOM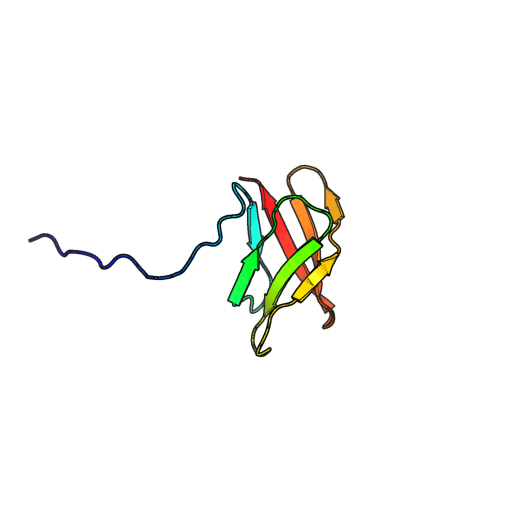 534 C CA . ASN A 1 73 ? -10.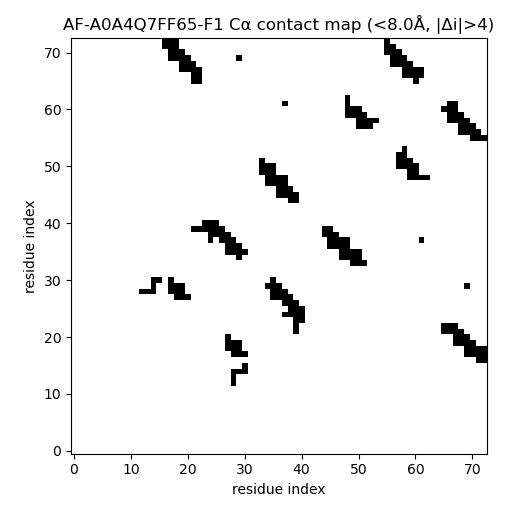573 12.129 4.018 1.00 71.50 73 ASN A CA 1
ATOM 535 C C . ASN A 1 73 ? -11.689 12.275 5.077 1.00 71.50 73 ASN A C 1
ATOM 537 O O . ASN A 1 73 ? -12.510 11.340 5.245 1.00 71.50 73 ASN A O 1
#

Nearest PDB structures (foldseek):
  1smp-assembly1_I  TM=4.955E-01  e=1.115E+00  Dickeya chrysanthemi
  3u9t-assembly1_A  TM=3.855E-01  e=4.808E-01  Pseudomonas aeruginosa
  3u9s-assembly1_K  TM=4.765E-01  e=1.847E+00  Pseudomonas aeruginosa
  8k2v-assembly1_A  TM=4.179E-01  e=1.054E+00  Homo sapiens
  8j99-assembly1_K  TM=4.245E-01  e=1.953E+00  Homo sapiens

Mean predicted aligned error: 9.2 Å

Secondary structure (DSSP, 8-state):
---------------TTEEEEETTEEEEE--SSSEEEEEETT-SS-EEEEEEEETTEEEEE-TTS-EEEEEE-